Protein AF-A0A7R9Y4M5-F1 (afdb_monomer_lite)

Secondary structure (DSSP, 8-state):
-------EEEEEET-TT--HHHH----TTSPPBSEEEEEE-HHHHHHHHHHHHHHHHHTSS-PPPPPSSBS-EEEEE--TTSTTHHHHHHHTT--TTSEEEEE-SS-GGG--TTTTT-

Foldseek 3Di:
DDDPQQLEEEEEEQCALPPCQQPDAPDPVHHAAAEYEYEDAPVRVVVNVVVQCVVCVVVPVDDGRDGRRHPYYHYQHDDLQDPCSVVSCVVSPDDPVTHYHYDQPPNPVPDDPSSVVD

pLDDT: mean 86.75, std 14.67, range [37.59, 98.56]

InterPro domains:
  IPR007213 Methyltransferase Ppm1/Ppm2/Tcmp [PF04072] (4-115)
  IPR029063 S-adenosyl-L-methionine-dependent methyltransferase superfamily [G3DSA:3.40.50.150] (2-118)
  IPR029063 S-adenosyl-L-methionine-dependent methyltransferase superfamily [SSF53335] (5-115)

Sequence (118 aa):
DGTSTGAWQVVLLGAGLDARAWRLSPGKRVARARALFEVDVPEVLERKQSVIASVSAGAGAGPPPPLTLTRAYHAVCANLARRDWTTRLRDAGHDPSTRTVWVLEGLLYYLSQKDSGA

Structure (mmCIF, N/CA/C/O backbone):
data_AF-A0A7R9Y4M5-F1
#
_entry.id   AF-A0A7R9Y4M5-F1
#
loop_
_atom_site.group_PDB
_atom_site.id
_atom_site.type_symbol
_atom_site.label_atom_id
_atom_site.label_alt_id
_atom_site.label_comp_id
_atom_site.label_asym_id
_atom_site.label_entity_id
_atom_site.label_seq_id
_atom_site.pdbx_PDB_ins_code
_atom_site.Cartn_x
_atom_site.Cartn_y
_atom_site.Cartn_z
_atom_site.occupancy
_atom_site.B_iso_or_equiv
_atom_site.auth_seq_id
_atom_site.auth_comp_id
_atom_site.auth_asym_id
_atom_site.auth_atom_id
_atom_site.pdbx_PDB_model_num
ATOM 1 N N . ASP A 1 1 ? -17.895 -12.121 22.421 1.00 37.59 1 ASP A N 1
ATOM 2 C CA . ASP A 1 1 ? -16.452 -12.211 22.757 1.00 37.59 1 ASP A CA 1
ATOM 3 C C . ASP A 1 1 ? -15.587 -12.530 21.523 1.00 37.59 1 ASP A C 1
ATOM 5 O O . ASP A 1 1 ? -14.588 -13.235 21.596 1.00 37.59 1 ASP A O 1
ATOM 9 N N . GLY A 1 2 ? -15.924 -11.921 20.375 1.00 40.06 2 GLY A N 1
ATOM 10 C CA . GLY A 1 2 ? -15.237 -12.120 19.098 1.00 40.06 2 GLY A CA 1
ATOM 11 C C . GLY A 1 2 ? -14.077 -11.146 18.914 1.00 40.06 2 GLY A C 1
ATOM 12 O O . GLY A 1 2 ? -14.252 -9.929 18.954 1.00 40.06 2 GLY A O 1
ATOM 13 N N . THR A 1 3 ? -12.890 -11.695 18.703 1.00 40.97 3 THR A N 1
ATOM 14 C CA . THR A 1 3 ? -11.681 -10.988 18.288 1.00 40.97 3 THR A CA 1
ATOM 15 C C . THR A 1 3 ? -11.965 -10.134 17.052 1.00 40.97 3 THR A C 1
ATOM 17 O O . THR A 1 3 ? -12.253 -10.650 15.974 1.00 40.97 3 THR A O 1
ATOM 20 N N . SER A 1 4 ? -11.884 -8.809 17.193 1.00 46.94 4 SER A N 1
ATOM 21 C CA . SER A 1 4 ? -11.974 -7.883 16.066 1.00 46.94 4 SER A CA 1
ATOM 22 C C . SER A 1 4 ? -10.856 -8.208 15.072 1.00 46.94 4 SER A C 1
ATOM 24 O O . SER A 1 4 ? -9.691 -7.848 15.277 1.00 46.94 4 SER A O 1
ATOM 26 N N . THR A 1 5 ? -11.197 -8.910 13.995 1.00 55.03 5 THR A N 1
ATOM 27 C CA . THR A 1 5 ? -10.418 -8.922 12.757 1.00 55.03 5 THR A CA 1
ATOM 28 C C . THR A 1 5 ? -10.063 -7.469 12.440 1.00 55.03 5 THR A C 1
ATOM 30 O O . THR A 1 5 ? -10.912 -6.598 12.594 1.00 55.03 5 THR A O 1
ATOM 33 N N . GLY A 1 6 ? -8.789 -7.176 12.144 1.00 60.09 6 GLY A N 1
ATOM 34 C CA . GLY A 1 6 ? -8.264 -5.805 12.117 1.00 60.09 6 GLY A CA 1
ATOM 35 C C . GLY A 1 6 ? -9.158 -4.857 11.320 1.00 60.09 6 GLY A C 1
ATOM 36 O O . GLY A 1 6 ? -9.089 -4.829 10.098 1.00 60.09 6 GLY A O 1
ATOM 37 N N . ALA A 1 7 ? -9.997 -4.091 12.024 1.00 82.94 7 ALA A N 1
ATOM 38 C CA . ALA A 1 7 ? -11.071 -3.271 11.462 1.00 82.94 7 ALA A CA 1
ATOM 39 C C . ALA A 1 7 ? -10.538 -1.944 10.901 1.00 82.94 7 ALA A C 1
ATOM 41 O O . ALA A 1 7 ? -11.141 -0.885 11.069 1.00 82.94 7 ALA A O 1
ATOM 42 N N . TRP A 1 8 ? -9.344 -1.995 10.315 1.00 93.44 8 TRP A N 1
ATOM 43 C CA . TRP A 1 8 ? -8.639 -0.842 9.797 1.00 93.44 8 TRP A CA 1
ATOM 44 C C . TRP A 1 8 ? -7.960 -1.159 8.469 1.00 93.44 8 TRP A C 1
ATOM 46 O O . TRP A 1 8 ? -7.674 -2.317 8.143 1.00 93.44 8 TRP A O 1
ATOM 56 N N . GLN A 1 9 ? -7.744 -0.104 7.698 1.00 96.88 9 GLN A N 1
ATOM 57 C CA . GLN A 1 9 ? -7.191 -0.124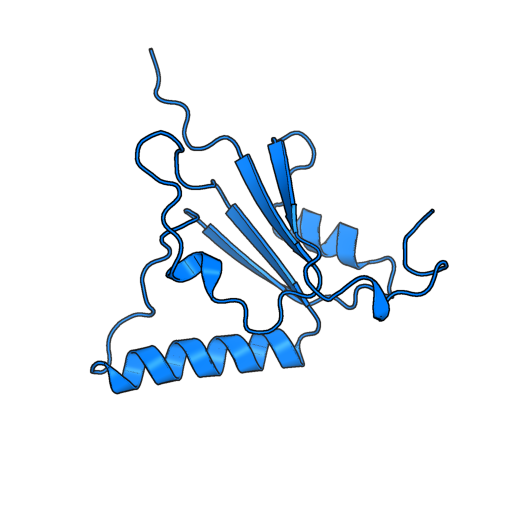 6.351 1.00 96.88 9 GLN A CA 1
ATOM 58 C C . GLN A 1 9 ? -5.994 0.823 6.276 1.00 96.88 9 GLN A C 1
ATOM 60 O O . GLN A 1 9 ? -5.849 1.722 7.108 1.00 96.88 9 GLN A O 1
ATOM 65 N N . VAL A 1 10 ? -5.159 0.645 5.259 1.00 97.75 10 VAL A N 1
ATOM 66 C CA . VAL A 1 10 ? -4.060 1.562 4.945 1.00 97.75 10 VAL A CA 1
ATOM 67 C C . VAL A 1 10 ? -4.185 2.005 3.498 1.00 97.75 10 VAL A C 1
ATOM 69 O O . VAL A 1 10 ? -4.390 1.165 2.628 1.00 97.75 10 VAL A O 1
ATOM 72 N N . VAL A 1 11 ? -4.026 3.298 3.236 1.00 98.44 11 VAL A N 1
ATOM 73 C CA . VAL A 1 11 ? -3.897 3.838 1.880 1.00 98.44 11 VAL A CA 1
ATOM 74 C C . VAL A 1 11 ? -2.568 4.576 1.780 1.00 98.44 11 VAL A C 1
ATOM 76 O O . VAL A 1 11 ? -2.332 5.534 2.516 1.00 98.44 11 VAL A O 1
ATOM 79 N N . LEU A 1 12 ? -1.702 4.114 0.880 1.00 97.94 12 LEU A N 1
ATOM 80 C CA . LEU A 1 12 ? -0.461 4.787 0.504 1.00 97.94 12 LEU A CA 1
ATOM 81 C C . LEU A 1 12 ? -0.716 5.530 -0.809 1.00 97.94 12 LEU A C 1
ATOM 83 O O . LEU A 1 12 ? -0.927 4.892 -1.841 1.00 97.94 12 LEU A O 1
ATOM 87 N N . LEU A 1 13 ? -0.734 6.862 -0.769 1.00 96.88 13 LEU A N 1
ATOM 88 C CA . LEU A 1 13 ? -0.837 7.689 -1.972 1.00 96.88 13 LEU A CA 1
ATOM 89 C C . LEU A 1 13 ? 0.575 8.020 -2.459 1.00 96.88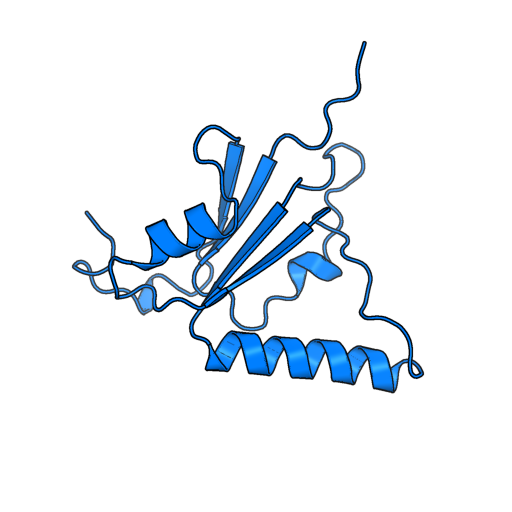 13 LEU A C 1
ATOM 91 O O . LEU A 1 13 ? 1.388 8.502 -1.672 1.00 96.88 13 LEU A O 1
ATOM 95 N N . GLY A 1 14 ? 0.858 7.771 -3.739 1.00 95.94 14 GLY A N 1
ATOM 96 C CA . GLY A 1 14 ? 2.210 7.895 -4.284 1.00 95.94 14 GLY A CA 1
ATOM 97 C C . GLY A 1 14 ? 3.119 6.840 -3.667 1.00 95.94 14 GLY A C 1
ATOM 98 O O . GLY A 1 14 ? 4.154 7.159 -3.087 1.00 95.94 14 GLY A O 1
ATOM 99 N N . ALA A 1 15 ? 2.662 5.585 -3.689 1.00 96.81 15 ALA A N 1
ATOM 100 C CA . ALA A 1 15 ? 3.270 4.496 -2.937 1.00 96.81 15 ALA A CA 1
ATOM 101 C C . ALA A 1 15 ? 4.724 4.193 -3.338 1.00 96.81 15 ALA A C 1
ATOM 103 O O . ALA A 1 15 ? 5.461 3.605 -2.542 1.00 96.81 15 ALA A O 1
ATOM 104 N N . GLY A 1 16 ? 5.149 4.536 -4.558 1.00 96.06 16 GLY A N 1
ATOM 105 C CA . GLY A 1 16 ? 6.508 4.290 -5.024 1.00 96.06 16 GLY A CA 1
ATOM 106 C C . GLY A 1 16 ? 6.937 2.833 -4.817 1.00 96.06 16 GLY A C 1
ATOM 107 O O . GLY A 1 16 ? 6.165 1.887 -4.985 1.00 96.06 16 GLY A O 1
ATOM 108 N N . LEU A 1 17 ? 8.179 2.639 -4.364 1.00 95.69 17 LEU A N 1
ATOM 109 C CA . LEU A 1 17 ? 8.726 1.321 -4.013 1.00 95.69 17 LEU A CA 1
ATOM 110 C C . LEU A 1 17 ? 8.583 0.971 -2.522 1.00 95.69 17 LEU A C 1
ATOM 112 O O . LEU A 1 17 ? 9.336 0.149 -2.003 1.00 95.69 17 LEU A O 1
ATOM 116 N N . ASP A 1 18 ? 7.628 1.576 -1.814 1.00 96.31 18 ASP A N 1
ATOM 117 C CA . ASP A 1 18 ? 7.436 1.352 -0.382 1.00 96.31 18 ASP A CA 1
ATOM 118 C C . ASP A 1 18 ? 7.162 -0.124 -0.036 1.00 96.31 18 ASP A C 1
ATOM 120 O O . ASP A 1 18 ? 6.133 -0.690 -0.389 1.00 96.31 18 ASP A O 1
ATOM 124 N N . ALA A 1 19 ? 8.068 -0.770 0.696 1.00 94.50 19 ALA A N 1
ATOM 125 C CA . ALA A 1 19 ? 7.953 -2.190 1.021 1.00 94.50 19 ALA A CA 1
ATOM 126 C C . ALA A 1 19 ? 7.233 -2.484 2.358 1.00 94.50 19 ALA A C 1
ATOM 128 O O . ALA A 1 19 ? 7.330 -3.602 2.881 1.00 94.50 19 ALA A O 1
ATOM 129 N N . ARG A 1 20 ? 6.534 -1.515 2.970 1.00 95.56 20 ARG A N 1
ATOM 130 C CA . ARG A 1 20 ? 5.984 -1.680 4.329 1.00 95.56 20 ARG A CA 1
ATOM 131 C C . ARG A 1 20 ? 4.942 -2.784 4.453 1.00 95.56 20 ARG A C 1
ATOM 133 O O . ARG A 1 20 ? 4.867 -3.402 5.512 1.00 95.56 20 ARG A O 1
ATOM 140 N N . ALA A 1 21 ? 4.199 -3.081 3.386 1.00 95.56 21 ALA A N 1
ATOM 141 C CA . ALA A 1 21 ? 3.230 -4.176 3.373 1.00 95.56 21 ALA A CA 1
ATOM 142 C C . ALA A 1 21 ? 3.879 -5.543 3.684 1.00 95.56 21 ALA A C 1
ATOM 144 O O . ALA A 1 21 ? 3.262 -6.387 4.341 1.00 95.56 21 ALA A O 1
ATOM 145 N N . TRP A 1 22 ? 5.138 -5.722 3.270 1.00 93.25 22 TRP A N 1
ATOM 146 C CA . TRP A 1 22 ? 5.924 -6.948 3.436 1.00 93.25 22 TRP A CA 1
ATOM 147 C C . TRP A 1 22 ? 6.866 -6.907 4.642 1.00 93.25 22 TRP A C 1
ATOM 149 O O . 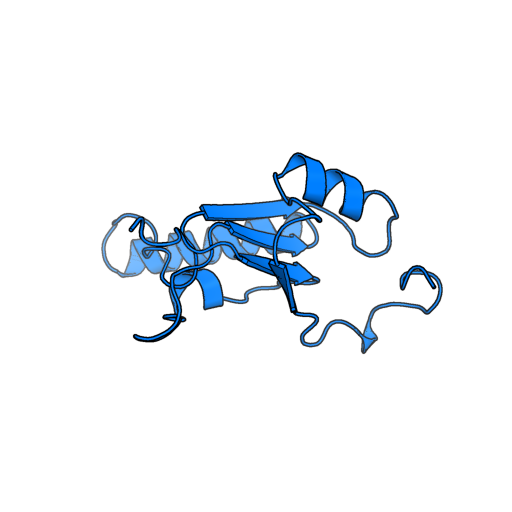TRP A 1 22 ? 7.110 -7.947 5.251 1.00 93.25 22 TRP A O 1
ATOM 159 N N . ARG A 1 23 ? 7.379 -5.731 5.035 1.00 90.56 23 ARG A N 1
ATOM 160 C CA . ARG A 1 23 ? 8.406 -5.623 6.092 1.00 90.56 23 ARG A CA 1
ATOM 161 C C . ARG A 1 23 ? 7.875 -5.236 7.475 1.00 90.56 23 ARG A C 1
ATOM 163 O O . ARG A 1 23 ? 8.476 -5.627 8.474 1.00 90.56 23 ARG A O 1
ATOM 170 N N . LEU A 1 24 ? 6.809 -4.434 7.564 1.00 92.56 24 LEU A N 1
ATOM 171 C CA . LEU A 1 24 ? 6.349 -3.911 8.853 1.00 92.56 24 LEU A CA 1
ATOM 172 C C . LEU A 1 24 ? 5.365 -4.860 9.531 1.00 92.56 24 LEU A C 1
ATOM 174 O O . LEU A 1 24 ? 4.282 -5.133 9.028 1.00 92.56 24 LEU A O 1
ATOM 178 N N . SER A 1 25 ? 5.705 -5.284 10.744 1.00 88.62 25 SER A N 1
ATOM 179 C CA . SER A 1 25 ? 4.754 -5.947 11.633 1.00 88.62 25 SER A CA 1
ATOM 180 C C . SER A 1 25 ? 4.034 -4.901 12.496 1.00 88.62 25 SER A C 1
ATOM 182 O O . SER A 1 25 ? 4.708 -4.061 13.091 1.00 88.62 25 SER A O 1
ATOM 184 N N . PRO A 1 26 ? 2.696 -4.958 12.644 1.00 82.44 26 PRO A N 1
ATOM 185 C CA . PRO A 1 26 ? 1.917 -3.971 13.408 1.00 82.44 26 PRO A CA 1
ATOM 186 C C . PRO A 1 26 ? 2.190 -4.008 14.931 1.00 82.44 26 PRO A C 1
ATOM 188 O O . PRO A 1 26 ? 1.720 -3.156 15.679 1.00 82.44 26 PRO A O 1
ATOM 191 N N . GLY A 1 27 ? 2.996 -4.963 15.407 1.00 84.00 27 GLY A N 1
ATOM 192 C CA . GLY A 1 27 ? 3.324 -5.148 16.820 1.00 84.00 27 GLY A CA 1
ATOM 193 C C . GLY A 1 27 ? 2.260 -5.950 17.576 1.00 84.00 27 GLY A C 1
ATOM 194 O O . GLY A 1 27 ? 1.164 -6.194 17.085 1.00 84.00 27 GLY A O 1
ATOM 195 N N . LYS A 1 28 ? 2.573 -6.385 18.804 1.00 82.31 28 LYS A N 1
ATOM 196 C CA . LYS A 1 28 ? 1.726 -7.331 19.568 1.00 82.31 28 LYS A CA 1
ATOM 197 C C . LYS A 1 28 ? 0.342 -6.785 19.950 1.00 82.31 28 LYS A C 1
ATOM 199 O O . LYS A 1 28 ? -0.550 -7.565 20.256 1.00 82.31 28 LYS A O 1
ATOM 204 N N . ARG A 1 29 ? 0.180 -5.458 19.981 1.00 83.50 29 ARG A N 1
ATOM 205 C CA . ARG A 1 29 ? -1.045 -4.772 20.431 1.00 83.50 29 ARG A CA 1
ATOM 206 C C . ARG A 1 29 ? -1.954 -4.314 19.291 1.00 83.50 29 ARG A C 1
ATOM 208 O O . ARG A 1 29 ? -3.066 -3.876 19.560 1.00 83.50 29 ARG A O 1
ATOM 215 N N . VAL A 1 30 ? -1.502 -4.405 18.041 1.00 84.69 30 VAL A N 1
ATOM 216 C CA . VAL A 1 30 ? -2.263 -3.954 16.872 1.00 84.69 30 VAL A CA 1
ATOM 217 C C . VAL A 1 30 ? -2.425 -5.133 15.921 1.00 84.69 30 VAL A C 1
ATOM 219 O O . VAL A 1 30 ? -1.453 -5.758 15.504 1.00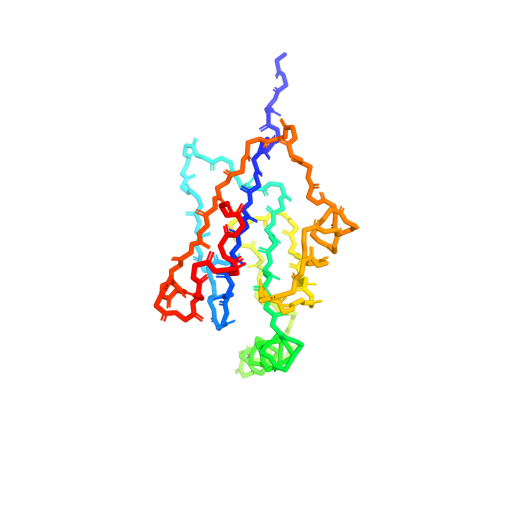 84.69 30 VAL A O 1
ATOM 222 N N . ALA A 1 31 ? -3.669 -5.464 15.578 1.00 89.25 31 ALA A N 1
ATOM 223 C CA . ALA A 1 31 ? -3.946 -6.493 14.581 1.00 89.25 31 ALA A CA 1
ATOM 224 C C . ALA A 1 31 ? -3.486 -6.030 13.190 1.00 89.25 31 ALA A C 1
ATOM 226 O O . ALA A 1 31 ? -3.566 -4.844 12.885 1.00 89.25 31 ALA A O 1
ATOM 227 N N . ARG A 1 32 ? -3.084 -6.962 12.315 1.00 93.38 32 ARG A N 1
ATOM 228 C CA . ARG A 1 32 ? -2.847 -6.671 10.886 1.00 93.38 32 ARG A CA 1
ATOM 229 C C . ARG A 1 32 ? -4.050 -5.967 10.266 1.00 93.38 32 ARG A C 1
ATOM 231 O O . ARG A 1 32 ? -5.182 -6.385 10.528 1.00 93.38 32 ARG A O 1
ATOM 238 N N . ALA A 1 33 ? -3.789 -4.961 9.434 1.00 94.81 33 ALA A N 1
ATOM 239 C CA . ALA A 1 33 ? -4.822 -4.274 8.663 1.00 94.81 33 ALA A CA 1
ATOM 240 C C . ALA A 1 33 ? -5.610 -5.289 7.826 1.00 94.81 33 ALA A C 1
ATOM 242 O O . ALA A 1 33 ? -5.049 -6.302 7.386 1.00 94.81 33 ALA A O 1
ATOM 243 N N . ARG A 1 34 ? -6.903 -5.042 7.584 1.00 95.06 34 ARG A N 1
ATOM 244 C CA . ARG A 1 34 ? -7.671 -5.918 6.685 1.00 95.06 34 ARG A CA 1
ATOM 245 C C . ARG A 1 34 ? -7.155 -5.819 5.254 1.00 95.06 34 ARG A C 1
ATOM 247 O O . ARG A 1 34 ? -7.092 -6.830 4.568 1.00 95.06 34 ARG A O 1
ATOM 254 N N . ALA A 1 35 ? -6.787 -4.612 4.835 1.00 96.69 35 ALA A N 1
ATOM 255 C CA . ALA A 1 35 ? -6.354 -4.304 3.484 1.00 96.69 35 ALA A CA 1
ATOM 256 C C . ALA A 1 35 ? -5.376 -3.125 3.491 1.00 96.69 35 ALA A C 1
ATOM 258 O O . ALA A 1 35 ? -5.478 -2.219 4.325 1.00 96.69 35 ALA A O 1
ATOM 259 N N . LEU A 1 36 ? -4.452 -3.148 2.536 1.00 97.75 36 LEU A N 1
ATOM 260 C CA . LEU A 1 36 ? -3.581 -2.037 2.190 1.00 97.75 36 LEU A CA 1
ATOM 261 C C . LEU A 1 36 ? -3.751 -1.754 0.701 1.00 97.75 36 LEU A C 1
ATOM 263 O O . LEU A 1 36 ? -3.676 -2.675 -0.113 1.00 97.75 36 LEU A O 1
ATOM 267 N N . PHE A 1 37 ? -3.966 -0.486 0.379 1.00 98.56 37 PHE A N 1
ATOM 268 C CA . PHE A 1 37 ? -4.115 0.022 -0.974 1.00 98.56 37 PHE A CA 1
ATOM 269 C C . PHE A 1 37 ? -2.909 0.892 -1.309 1.00 98.56 37 PHE A C 1
ATOM 271 O O . PHE A 1 37 ? -2.601 1.834 -0.580 1.00 98.56 37 PHE A O 1
ATOM 278 N N . GLU A 1 38 ? -2.235 0.581 -2.404 1.00 98.31 38 GLU A N 1
ATOM 279 C CA . GLU A 1 38 ? -1.167 1.405 -2.958 1.00 98.31 38 GLU A CA 1
ATOM 280 C C . GLU A 1 38 ? -1.685 2.094 -4.204 1.00 98.31 38 GLU A C 1
ATOM 282 O O . GLU A 1 38 ? -2.035 1.427 -5.174 1.00 98.31 38 GLU A O 1
ATOM 287 N N . VAL A 1 39 ? -1.761 3.419 -4.162 1.00 98.06 39 VAL A N 1
ATOM 288 C CA . VAL A 1 39 ? -2.229 4.232 -5.280 1.00 98.06 39 VAL A CA 1
ATOM 289 C C . VAL A 1 39 ? -1.020 4.884 -5.928 1.00 98.06 39 VAL A C 1
ATOM 291 O O . VAL A 1 39 ? -0.349 5.707 -5.303 1.00 98.06 39 VAL A O 1
ATOM 294 N N . ASP A 1 40 ? -0.739 4.505 -7.167 1.00 97.50 40 ASP A N 1
ATOM 295 C CA . ASP A 1 40 ? 0.329 5.093 -7.973 1.00 97.50 40 ASP A CA 1
ATOM 296 C C . ASP A 1 40 ? 0.054 4.874 -9.468 1.00 97.50 40 ASP A C 1
ATOM 298 O O . ASP A 1 40 ? -0.877 4.152 -9.852 1.00 97.50 40 ASP A O 1
ATOM 302 N N . VAL A 1 41 ? 0.860 5.500 -10.322 1.00 96.38 41 VAL A N 1
ATOM 303 C CA . VAL A 1 41 ? 0.781 5.307 -11.772 1.00 96.38 41 VAL A CA 1
ATOM 304 C C . VAL A 1 41 ? 1.183 3.869 -12.154 1.00 96.38 41 VAL A C 1
ATOM 306 O O . VAL A 1 41 ? 2.004 3.258 -11.456 1.00 96.38 41 VAL A O 1
ATOM 309 N N . PRO A 1 42 ? 0.610 3.297 -13.234 1.00 96.62 42 PRO A N 1
ATOM 310 C CA . PRO A 1 42 ? 0.833 1.899 -13.614 1.00 96.62 42 PRO A CA 1
ATOM 311 C C . PRO A 1 42 ? 2.313 1.508 -13.687 1.00 96.62 42 PRO A C 1
ATOM 313 O O . PRO A 1 42 ? 2.707 0.477 -13.148 1.00 96.62 42 PRO A O 1
ATOM 316 N N . GLU A 1 43 ? 3.147 2.375 -14.262 1.00 97.44 43 GLU A N 1
ATOM 317 C CA . GLU A 1 43 ? 4.568 2.119 -14.503 1.00 97.44 43 GLU A CA 1
ATOM 318 C C . GLU A 1 43 ? 5.346 1.911 -13.192 1.00 97.44 43 GLU A C 1
ATOM 320 O O . GLU A 1 43 ? 6.278 1.105 -13.119 1.00 97.44 43 GLU A O 1
ATOM 325 N N . VAL A 1 44 ? 4.953 2.616 -12.125 1.00 97.12 44 VAL A N 1
ATOM 326 C CA . VAL A 1 44 ? 5.564 2.486 -10.796 1.00 97.12 44 VAL A CA 1
ATOM 327 C C . VAL A 1 44 ? 5.145 1.173 -10.137 1.00 97.12 44 VAL A C 1
ATOM 329 O O . VAL A 1 44 ? 5.992 0.462 -9.587 1.00 97.12 44 VAL A O 1
ATOM 332 N N . LEU A 1 45 ? 3.859 0.822 -10.217 1.00 97.06 45 LEU A N 1
ATOM 333 C CA . LEU A 1 45 ? 3.322 -0.399 -9.612 1.00 97.06 45 LEU A CA 1
ATOM 334 C C . LEU A 1 45 ? 3.854 -1.660 -10.308 1.00 97.06 45 LEU A C 1
ATOM 336 O O . LEU A 1 45 ? 4.248 -2.611 -9.630 1.00 97.06 45 LEU A O 1
ATOM 340 N N . GLU A 1 46 ? 3.948 -1.654 -11.637 1.00 95.94 46 GLU A N 1
ATOM 341 C CA . GLU A 1 46 ? 4.549 -2.737 -12.425 1.00 95.94 46 GLU A CA 1
ATOM 342 C C . GLU A 1 46 ? 6.028 -2.927 -12.075 1.00 95.94 46 GLU A C 1
ATOM 344 O O . GLU A 1 46 ? 6.474 -4.041 -11.774 1.00 95.94 46 GLU A O 1
ATOM 349 N N . ARG A 1 47 ? 6.792 -1.825 -12.013 1.00 96.56 47 ARG A N 1
ATOM 350 C CA . ARG A 1 47 ? 8.193 -1.860 -11.578 1.00 96.56 47 ARG A CA 1
ATOM 351 C C . ARG A 1 47 ? 8.325 -2.452 -10.178 1.00 96.56 47 ARG A C 1
ATOM 353 O O . ARG A 1 47 ? 9.204 -3.281 -9.942 1.00 96.56 47 ARG A O 1
ATOM 360 N N . LYS A 1 48 ? 7.468 -2.047 -9.242 1.00 95.44 48 LYS A N 1
ATOM 361 C CA . LYS A 1 48 ? 7.483 -2.561 -7.871 1.00 95.44 48 LYS A CA 1
ATOM 362 C C . LYS A 1 48 ? 7.223 -4.063 -7.821 1.00 95.44 48 LYS A C 1
ATOM 364 O O . LYS A 1 48 ? 7.963 -4.782 -7.152 1.00 95.44 48 LYS A O 1
ATOM 369 N N . GLN A 1 49 ? 6.217 -4.542 -8.550 1.00 92.12 49 GLN A N 1
ATOM 370 C CA . GLN A 1 49 ? 5.913 -5.970 -8.642 1.00 92.12 49 GLN A CA 1
ATOM 371 C C . GLN A 1 49 ? 7.099 -6.755 -9.211 1.00 92.12 49 GLN A C 1
ATOM 373 O O . GLN A 1 49 ? 7.463 -7.788 -8.650 1.00 92.12 49 GLN A O 1
ATOM 378 N N . SER A 1 50 ? 7.766 -6.230 -10.244 1.00 92.06 50 SER A N 1
ATOM 379 C CA . SER A 1 50 ? 8.985 -6.838 -10.788 1.00 92.06 50 SER A CA 1
ATOM 380 C C . SER A 1 50 ? 10.111 -6.930 -9.753 1.00 92.06 50 SER A C 1
ATOM 382 O O . SER A 1 50 ? 10.796 -7.950 -9.701 1.00 92.06 50 SER A O 1
ATOM 384 N N . VAL A 1 51 ? 10.306 -5.900 -8.923 1.00 92.12 51 VAL A N 1
ATOM 385 C CA . VAL A 1 51 ? 11.326 -5.904 -7.860 1.00 92.12 51 VAL A CA 1
ATOM 386 C C . VAL A 1 51 ? 10.979 -6.910 -6.761 1.00 92.12 51 VAL A C 1
ATOM 388 O O . VAL A 1 51 ? 11.845 -7.648 -6.302 1.00 92.12 51 VAL A O 1
ATOM 391 N N . ILE A 1 52 ? 9.714 -6.990 -6.346 1.00 90.06 52 ILE A N 1
ATOM 392 C CA . ILE A 1 52 ? 9.278 -7.973 -5.343 1.00 90.06 52 ILE A CA 1
ATOM 393 C C . ILE A 1 52 ? 9.483 -9.397 -5.872 1.00 90.06 52 ILE A C 1
ATOM 395 O O . ILE A 1 52 ? 10.001 -10.256 -5.155 1.00 90.06 52 ILE A O 1
ATOM 399 N N . ALA A 1 53 ? 9.133 -9.643 -7.136 1.00 87.44 53 ALA A N 1
ATOM 400 C CA . ALA A 1 53 ? 9.339 -10.932 -7.783 1.00 87.44 53 ALA A CA 1
ATOM 401 C C . ALA A 1 53 ? 10.830 -11.299 -7.877 1.00 87.44 53 ALA A C 1
ATOM 403 O O . ALA A 1 53 ? 11.199 -12.430 -7.563 1.00 87.44 53 ALA A O 1
ATOM 404 N N . SER A 1 54 ? 11.705 -10.352 -8.237 1.00 86.94 54 SER A N 1
ATOM 405 C CA . SER A 1 54 ? 13.145 -10.619 -8.356 1.00 86.94 54 SER A CA 1
ATOM 406 C C . SER A 1 54 ? 13.810 -10.911 -7.009 1.00 86.94 54 SER A C 1
ATOM 408 O O . SER A 1 54 ? 14.612 -11.840 -6.916 1.00 86.94 54 SER A O 1
ATOM 410 N N . VAL A 1 55 ? 13.433 -10.192 -5.946 1.00 84.12 55 VAL A N 1
ATOM 411 C CA . VAL A 1 55 ? 13.892 -10.478 -4.574 1.00 84.12 55 VAL A CA 1
ATOM 412 C C . VAL A 1 55 ? 13.469 -11.883 -4.141 1.00 84.12 55 VAL A C 1
ATOM 414 O O . VAL A 1 55 ? 14.247 -12.596 -3.510 1.00 84.12 55 VAL A O 1
ATOM 417 N N . SER A 1 56 ? 12.267 -12.304 -4.534 1.00 77.06 56 SER A N 1
ATOM 418 C CA . SER A 1 56 ? 11.754 -13.648 -4.243 1.00 77.06 56 SER A CA 1
ATOM 419 C C . SER A 1 56 ? 12.528 -14.726 -5.002 1.00 77.06 56 SER A C 1
ATOM 421 O O . SER A 1 56 ? 12.837 -15.764 -4.436 1.00 77.06 56 SER A O 1
ATOM 423 N N . ALA A 1 57 ? 12.914 -14.466 -6.255 1.00 76.00 57 ALA A N 1
ATOM 424 C CA . ALA A 1 57 ? 13.720 -15.390 -7.051 1.00 76.00 57 ALA A CA 1
ATOM 425 C C . ALA A 1 57 ? 15.166 -15.528 -6.533 1.00 76.00 57 ALA A C 1
ATOM 427 O O . ALA A 1 57 ? 15.710 -16.632 -6.510 1.00 76.00 57 ALA A O 1
ATOM 428 N N . GLY A 1 58 ? 15.784 -14.425 -6.091 1.00 71.25 58 GLY A N 1
ATOM 429 C CA . GLY A 1 58 ? 17.141 -14.417 -5.530 1.00 71.25 58 GLY A CA 1
ATOM 430 C C . GLY A 1 58 ? 17.261 -15.137 -4.181 1.00 71.25 58 GLY A C 1
ATOM 431 O O . GLY A 1 58 ? 18.332 -15.637 -3.848 1.00 71.25 58 GLY A O 1
ATOM 432 N N . ALA A 1 59 ? 16.160 -15.254 -3.433 1.00 63.03 59 ALA A N 1
ATOM 433 C CA . ALA A 1 59 ? 16.076 -16.025 -2.190 1.00 63.03 59 ALA A CA 1
ATOM 434 C C . ALA A 1 59 ? 15.871 -17.544 -2.415 1.00 63.03 59 ALA A C 1
ATOM 436 O O . ALA A 1 59 ? 15.560 -18.272 -1.471 1.00 63.03 59 ALA A O 1
ATOM 437 N N . GLY A 1 60 ? 16.056 -18.021 -3.654 1.00 60.72 60 GLY A N 1
ATOM 438 C CA . GLY A 1 60 ? 15.566 -19.313 -4.138 1.00 60.72 60 GLY A CA 1
ATOM 439 C C . GLY A 1 60 ? 14.121 -19.152 -4.599 1.00 60.72 60 GLY A C 1
ATOM 440 O O . GLY A 1 60 ? 13.353 -18.526 -3.887 1.00 60.72 60 GLY A O 1
ATOM 441 N N . ALA A 1 61 ? 13.768 -19.667 -5.785 1.00 59.50 61 ALA A N 1
ATOM 442 C CA . ALA A 1 61 ? 12.490 -19.468 -6.488 1.00 59.50 61 ALA A CA 1
ATOM 443 C C . ALA A 1 61 ? 11.235 -19.835 -5.661 1.00 59.50 61 ALA A C 1
ATOM 445 O O . ALA A 1 61 ? 10.575 -20.846 -5.896 1.00 59.50 61 ALA A O 1
ATOM 446 N N . GLY A 1 62 ? 10.923 -19.009 -4.671 1.00 64.75 62 GLY A N 1
ATOM 447 C CA . GLY A 1 62 ? 9.846 -19.168 -3.717 1.00 64.75 62 GLY A CA 1
ATOM 448 C C . GLY A 1 62 ? 8.739 -18.146 -3.953 1.00 64.75 62 GLY A C 1
ATOM 449 O O . GLY A 1 62 ? 8.889 -17.220 -4.757 1.00 64.75 62 GLY A O 1
ATOM 450 N N . PRO A 1 63 ? 7.599 -18.310 -3.264 1.00 68.88 63 PRO A N 1
ATOM 451 C CA . PRO A 1 63 ? 6.511 -17.345 -3.327 1.00 68.88 63 PRO A CA 1
ATOM 452 C C . PRO A 1 63 ? 6.985 -15.952 -2.877 1.00 68.88 63 PRO A C 1
ATOM 454 O O . PRO A 1 63 ? 7.965 -15.848 -2.132 1.00 68.88 63 PRO A O 1
ATOM 457 N N . PRO A 1 64 ? 6.279 -14.877 -3.281 1.00 72.00 64 PRO A N 1
ATOM 458 C CA . PRO A 1 64 ? 6.571 -13.537 -2.794 1.00 72.00 64 PRO A CA 1
ATOM 459 C C . PRO A 1 64 ? 6.600 -13.492 -1.262 1.00 72.00 64 PRO A C 1
ATOM 461 O O . PRO A 1 64 ? 5.886 -14.274 -0.619 1.00 72.00 64 PRO A O 1
ATOM 464 N N . PRO A 1 65 ? 7.395 -12.583 -0.658 1.00 80.31 65 PRO A N 1
ATOM 465 C CA . PRO A 1 65 ? 7.455 -12.454 0.789 1.00 80.31 65 PRO A CA 1
ATOM 466 C C . PRO A 1 65 ? 6.037 -12.319 1.356 1.00 80.31 65 PRO A C 1
ATOM 468 O O . PRO A 1 65 ? 5.183 -11.666 0.744 1.00 80.31 65 PRO A O 1
ATOM 471 N N . PRO A 1 66 ? 5.746 -12.935 2.512 1.00 88.12 66 PRO A N 1
ATOM 472 C CA . PRO A 1 66 ? 4.422 -12.832 3.090 1.00 88.12 66 PRO A CA 1
ATOM 473 C C . PRO A 1 66 ? 4.126 -11.369 3.418 1.00 88.12 66 PRO A C 1
ATOM 475 O O . PRO A 1 66 ? 4.983 -10.633 3.909 1.00 88.12 66 PRO A O 1
ATOM 478 N N . LEU A 1 67 ? 2.882 -10.947 3.200 1.00 93.38 67 LEU A N 1
ATOM 479 C CA . LEU A 1 67 ? 2.409 -9.688 3.765 1.00 93.38 67 LEU A CA 1
ATOM 480 C C . LEU A 1 67 ? 2.508 -9.798 5.292 1.00 93.38 67 LEU A C 1
ATOM 482 O O . LEU A 1 67 ? 2.071 -10.800 5.866 1.00 93.38 67 LEU A O 1
ATOM 486 N N . THR A 1 68 ? 3.069 -8.792 5.956 1.00 93.81 68 THR A N 1
ATOM 487 C CA . THR A 1 68 ? 3.240 -8.774 7.420 1.00 93.81 68 THR A CA 1
ATOM 488 C C . THR A 1 68 ? 2.398 -7.690 8.082 1.00 93.81 68 THR A C 1
ATOM 490 O O . THR A 1 68 ? 1.905 -7.905 9.190 1.00 93.81 68 THR A O 1
ATOM 493 N N . LEU A 1 69 ? 2.129 -6.586 7.377 1.00 94.81 69 LEU A N 1
ATOM 494 C CA . LEU A 1 69 ? 1.329 -5.469 7.892 1.00 94.81 69 LEU A CA 1
ATOM 495 C C . LEU A 1 69 ? -0.179 -5.673 7.712 1.00 94.81 69 LEU A C 1
ATOM 497 O O . LEU A 1 69 ? -0.983 -5.300 8.566 1.00 94.81 69 LEU A O 1
ATOM 501 N N . THR A 1 70 ? -0.565 -6.270 6.588 1.00 95.06 70 THR A N 1
ATOM 502 C CA . THR A 1 70 ? -1.949 -6.324 6.095 1.00 95.06 70 THR A CA 1
ATOM 503 C C . THR A 1 70 ? -2.331 -7.738 5.698 1.00 95.06 70 THR A C 1
ATOM 505 O O . THR A 1 70 ? -1.454 -8.528 5.372 1.00 95.06 70 THR A O 1
ATOM 508 N N . ARG A 1 71 ? -3.615 -8.086 5.718 1.00 94.25 71 ARG A N 1
ATOM 509 C CA . ARG A 1 71 ? -4.131 -9.381 5.243 1.00 94.25 71 ARG A CA 1
ATOM 510 C C . ARG A 1 71 ? -4.344 -9.415 3.730 1.00 94.25 71 ARG A C 1
ATOM 512 O O . ARG A 1 71 ? -4.188 -10.477 3.142 1.00 94.25 71 ARG A O 1
ATOM 519 N N . ALA A 1 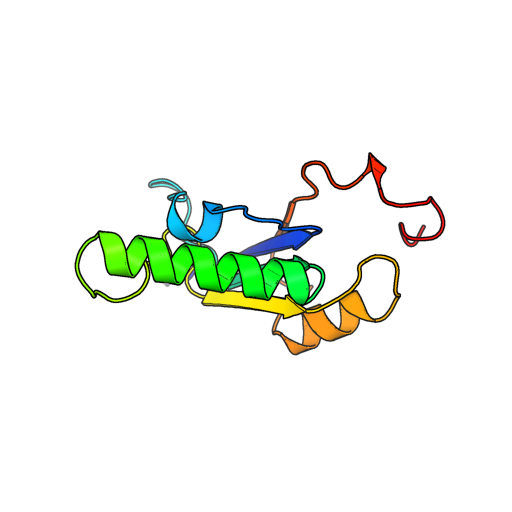72 ? -4.654 -8.272 3.128 1.00 95.12 72 ALA A N 1
ATOM 520 C CA . ALA A 1 72 ? -4.838 -8.114 1.690 1.00 95.12 72 ALA A CA 1
ATOM 521 C C . ALA A 1 72 ? -4.033 -6.919 1.165 1.00 95.12 72 ALA A C 1
ATOM 523 O O . ALA A 1 72 ? -3.833 -5.927 1.873 1.00 95.12 72 ALA A O 1
ATOM 524 N N . TYR A 1 73 ? -3.560 -7.033 -0.069 1.00 96.44 73 TYR A N 1
ATOM 525 C CA . TYR A 1 73 ? -2.774 -6.022 -0.765 1.00 96.44 73 TYR A CA 1
ATOM 526 C C . TYR A 1 73 ? -3.442 -5.710 -2.101 1.00 96.44 73 TYR A C 1
ATOM 528 O O . TYR A 1 73 ? -3.777 -6.632 -2.845 1.00 96.44 73 TYR A O 1
ATOM 536 N N . HIS A 1 74 ? -3.616 -4.426 -2.398 1.00 97.81 74 HIS A N 1
ATOM 537 C CA . HIS A 1 74 ? -4.263 -3.951 -3.612 1.00 97.81 74 HIS A CA 1
ATOM 538 C C . HIS A 1 74 ? -3.395 -2.878 -4.270 1.00 97.81 74 HIS A C 1
ATOM 540 O O . HIS A 1 74 ? -3.191 -1.805 -3.701 1.00 97.81 74 HIS A O 1
ATOM 546 N N . ALA A 1 75 ? -2.909 -3.162 -5.476 1.00 97.69 75 ALA A N 1
ATOM 547 C CA . ALA A 1 75 ? -2.287 -2.169 -6.343 1.00 97.69 75 ALA A CA 1
ATOM 548 C C . ALA A 1 75 ? -3.393 -1.438 -7.121 1.00 97.69 75 ALA A C 1
ATOM 550 O O . ALA A 1 75 ? -4.141 -2.057 -7.877 1.00 97.69 75 ALA A O 1
ATOM 551 N N . VAL A 1 76 ? -3.526 -0.132 -6.905 1.00 98.25 76 VAL A N 1
ATOM 552 C CA . VAL A 1 76 ? -4.565 0.719 -7.491 1.00 98.25 76 VAL A CA 1
ATOM 553 C C . VAL A 1 76 ? -3.915 1.637 -8.521 1.00 98.25 76 VAL A C 1
ATOM 555 O O . VAL A 1 76 ? -3.411 2.708 -8.190 1.00 98.25 76 VAL A O 1
ATOM 558 N N . CYS A 1 77 ? -3.941 1.210 -9.783 1.00 97.62 77 CYS A N 1
ATOM 559 C CA . CYS A 1 77 ? -3.375 1.964 -10.900 1.00 97.62 77 CYS A CA 1
ATOM 560 C C . CYS A 1 77 ? -4.173 3.251 -11.153 1.00 97.62 77 CYS A C 1
ATOM 562 O O . CYS A 1 77 ? -5.248 3.215 -11.770 1.00 97.62 77 CYS A O 1
ATOM 564 N N . ALA A 1 78 ? -3.656 4.385 -10.682 1.00 95.88 78 ALA A N 1
ATOM 565 C CA . ALA A 1 78 ? -4.287 5.689 -10.828 1.00 95.88 78 ALA A CA 1
ATOM 566 C C . ALA A 1 78 ? -3.270 6.837 -10.774 1.00 95.88 78 ALA A C 1
ATOM 568 O O . ALA A 1 78 ? -2.333 6.832 -9.983 1.00 95.88 78 ALA A O 1
ATOM 569 N N . ASN A 1 79 ? -3.511 7.877 -11.573 1.00 92.31 79 ASN A N 1
ATOM 570 C CA . ASN A 1 79 ? -2.786 9.140 -11.465 1.00 92.31 79 ASN A CA 1
ATOM 571 C C . ASN A 1 79 ? -3.504 10.058 -10.461 1.00 92.31 79 ASN A C 1
ATOM 573 O O . ASN A 1 79 ? -4.663 10.414 -10.677 1.00 92.31 79 ASN A O 1
ATOM 577 N N . LEU A 1 80 ? -2.810 10.459 -9.392 1.00 91.12 80 LEU A N 1
ATOM 578 C CA . LEU A 1 80 ? -3.363 11.294 -8.317 1.00 91.12 80 LEU A CA 1
ATOM 579 C C . LEU A 1 80 ? -3.751 12.711 -8.759 1.00 91.12 80 LEU A C 1
ATOM 581 O O . LEU A 1 80 ? -4.624 13.308 -8.139 1.00 91.12 80 LEU A O 1
ATOM 585 N N . ALA A 1 81 ? -3.187 13.218 -9.860 1.00 86.69 81 ALA A N 1
ATOM 586 C CA . ALA A 1 81 ? -3.601 14.489 -10.461 1.00 86.69 81 ALA A CA 1
ATOM 587 C C . ALA A 1 81 ? -4.959 14.396 -11.192 1.00 86.69 81 ALA A C 1
ATOM 589 O O . ALA A 1 81 ? -5.498 15.397 -11.664 1.00 86.69 81 ALA A O 1
ATOM 590 N N . ARG A 1 82 ? -5.540 13.193 -11.328 1.00 87.44 82 ARG A N 1
ATOM 591 C CA . ARG A 1 82 ? -6.849 12.983 -11.964 1.00 87.44 82 ARG A CA 1
ATOM 592 C C . ARG A 1 82 ? -7.916 12.649 -10.936 1.00 87.44 82 ARG A C 1
ATOM 594 O O . ARG A 1 82 ? -7.695 11.878 -10.018 1.00 87.44 82 ARG A O 1
ATOM 601 N N . ARG A 1 83 ? -9.136 13.144 -11.134 1.00 83.69 83 ARG A N 1
ATOM 602 C CA . ARG A 1 83 ? -10.237 12.962 -10.168 1.00 83.69 83 ARG A CA 1
ATOM 603 C C . ARG A 1 83 ? -10.727 11.514 -10.016 1.00 83.69 83 ARG A C 1
ATOM 605 O O . ARG A 1 83 ? -11.400 11.209 -9.034 1.00 83.69 83 ARG A O 1
ATOM 612 N N . ASP A 1 84 ? -10.405 10.622 -10.954 1.00 91.69 84 ASP A N 1
ATOM 613 C CA . ASP A 1 84 ? -10.911 9.245 -10.967 1.00 91.69 84 ASP A CA 1
ATOM 614 C C . ASP A 1 84 ? -10.185 8.293 -10.001 1.00 91.69 84 ASP A C 1
ATOM 616 O O . ASP A 1 84 ? -10.684 7.192 -9.755 1.00 91.69 84 ASP A O 1
ATOM 620 N N . TRP A 1 85 ? -9.065 8.701 -9.387 1.00 94.19 85 TRP A N 1
ATOM 621 C CA . TRP A 1 85 ? -8.316 7.835 -8.462 1.00 94.19 85 TRP A CA 1
ATOM 622 C C . TRP A 1 85 ? -9.152 7.387 -7.253 1.00 94.19 85 TRP A C 1
ATOM 624 O O . TRP A 1 85 ? -9.044 6.243 -6.818 1.00 94.19 85 TRP A O 1
ATOM 634 N N . THR A 1 86 ? -10.036 8.250 -6.743 1.00 94.56 86 THR A N 1
ATOM 635 C CA . THR A 1 86 ? -10.909 7.926 -5.600 1.00 94.56 86 THR A CA 1
ATOM 636 C C . THR A 1 86 ? -11.953 6.867 -5.942 1.00 94.56 86 THR A C 1
ATOM 638 O O . THR A 1 86 ? -12.293 6.045 -5.093 1.00 94.56 86 THR A O 1
ATOM 641 N N . THR A 1 87 ? -12.439 6.857 -7.187 1.00 96.19 87 THR A N 1
ATOM 642 C CA . THR A 1 87 ? -13.380 5.839 -7.679 1.00 96.19 87 THR A CA 1
ATOM 643 C C . THR A 1 87 ? -12.660 4.506 -7.822 1.00 96.19 87 THR A C 1
ATOM 645 O O . THR A 1 87 ? -13.084 3.526 -7.223 1.00 96.19 87 THR A O 1
ATOM 648 N N . ARG A 1 88 ? -11.481 4.499 -8.458 1.00 97.38 88 ARG A N 1
ATOM 649 C CA . ARG A 1 88 ? -10.633 3.299 -8.577 1.00 97.38 88 ARG A CA 1
ATOM 650 C C . ARG A 1 88 ? -10.262 2.699 -7.220 1.00 97.38 88 ARG A C 1
ATOM 652 O O . ARG A 1 88 ? -10.243 1.483 -7.066 1.00 97.38 88 ARG A O 1
ATOM 659 N N . LEU A 1 89 ? -9.989 3.544 -6.225 1.00 98.00 89 LEU A N 1
ATOM 660 C CA . LEU A 1 89 ? -9.713 3.104 -4.858 1.00 98.00 89 LEU A CA 1
ATOM 661 C C . LEU A 1 89 ? -10.933 2.408 -4.226 1.00 98.00 89 LEU A C 1
ATOM 663 O O . LEU A 1 89 ? -10.779 1.365 -3.590 1.00 98.00 89 LEU A O 1
ATOM 667 N N . ARG A 1 90 ? -12.144 2.950 -4.417 1.00 97.38 90 ARG A N 1
ATOM 668 C CA . ARG A 1 90 ? -13.392 2.314 -3.956 1.00 97.38 90 ARG A CA 1
ATOM 669 C C . ARG A 1 90 ? -13.653 0.994 -4.677 1.00 97.38 90 ARG A C 1
ATOM 671 O O . ARG A 1 90 ? -13.950 0.009 -4.008 1.00 97.38 90 ARG A O 1
ATOM 678 N N . ASP A 1 91 ? -13.465 0.954 -5.993 1.00 98.00 91 ASP A N 1
ATOM 679 C CA . ASP A 1 91 ? -13.639 -0.255 -6.809 1.00 98.00 91 ASP A CA 1
ATOM 680 C C . ASP A 1 91 ? -12.663 -1.368 -6.395 1.00 98.00 91 ASP A C 1
ATOM 682 O O . ASP A 1 91 ? -13.012 -2.547 -6.407 1.00 98.00 91 ASP A O 1
ATOM 686 N N . ALA A 1 92 ? -11.458 -1.002 -5.943 1.00 97.75 92 ALA A N 1
ATOM 687 C CA . ALA A 1 92 ? -10.484 -1.935 -5.379 1.00 97.75 92 ALA A CA 1
ATOM 688 C C . ALA A 1 92 ? -10.885 -2.495 -3.996 1.00 97.75 92 ALA A C 1
ATOM 690 O O . ALA A 1 92 ? -10.227 -3.408 -3.495 1.00 97.75 92 ALA A O 1
ATOM 691 N N . GLY A 1 93 ? -11.949 -1.972 -3.375 1.00 97.12 93 GLY A N 1
ATOM 692 C CA . GLY A 1 93 ? -12.508 -2.458 -2.112 1.00 97.12 93 GLY A CA 1
ATOM 693 C C . GLY A 1 93 ? -12.216 -1.588 -0.887 1.00 97.12 93 GLY A C 1
ATOM 694 O O . GLY A 1 93 ? -12.450 -2.042 0.243 1.00 97.12 93 GLY A O 1
ATOM 695 N N . HIS A 1 94 ? -11.706 -0.362 -1.069 1.00 97.50 94 HIS A N 1
ATOM 696 C CA . HIS A 1 94 ? -11.609 0.606 0.025 1.00 97.50 94 HIS A CA 1
ATOM 697 C C . HIS A 1 94 ? -13.010 1.005 0.487 1.00 97.50 94 HIS A C 1
ATOM 699 O O . HIS A 1 94 ? -13.829 1.501 -0.288 1.00 97.50 94 HIS A O 1
ATOM 705 N N . ASP A 1 95 ? -13.248 0.849 1.784 1.00 95.69 95 ASP A N 1
ATOM 706 C CA . ASP A 1 95 ? -14.509 1.227 2.416 1.00 95.69 95 ASP A CA 1
ATOM 707 C C . ASP A 1 95 ? -14.283 2.464 3.300 1.00 95.69 95 ASP A C 1
ATOM 709 O O . ASP A 1 95 ? -13.596 2.335 4.319 1.00 95.69 95 ASP A O 1
ATOM 713 N N . PRO A 1 96 ? -14.855 3.633 2.942 1.00 93.88 96 PRO A N 1
ATOM 714 C CA . PRO A 1 96 ? -14.678 4.877 3.688 1.00 93.88 96 PRO A CA 1
ATOM 715 C C . PRO A 1 96 ? -15.341 4.877 5.075 1.00 93.88 96 PRO A C 1
ATOM 717 O O . PRO A 1 96 ? -15.072 5.784 5.857 1.00 93.88 96 PRO A O 1
ATOM 720 N N . SER A 1 97 ? -16.195 3.896 5.396 1.00 94.06 97 SER A N 1
ATOM 721 C CA . SER A 1 97 ? -16.772 3.741 6.740 1.00 94.06 97 SER A CA 1
ATOM 722 C C . SER A 1 97 ? -15.852 2.993 7.717 1.00 94.06 97 SER A C 1
ATOM 724 O O . SER A 1 97 ? -16.054 3.042 8.932 1.00 94.06 97 SER A O 1
ATOM 726 N N . THR A 1 98 ? -14.802 2.337 7.216 1.00 94.19 98 THR A N 1
ATOM 727 C CA . THR A 1 98 ? -13.778 1.698 8.049 1.00 94.19 98 THR A CA 1
ATOM 728 C C . THR A 1 98 ? -12.691 2.708 8.439 1.00 94.19 98 THR A C 1
ATOM 730 O O . THR A 1 98 ? -12.370 3.627 7.691 1.00 94.19 98 THR A O 1
ATOM 733 N N . ARG A 1 99 ? -12.036 2.504 9.589 1.00 94.88 99 ARG A N 1
ATOM 734 C CA . ARG A 1 99 ? -10.872 3.309 9.999 1.00 94.88 99 ARG A CA 1
ATOM 735 C C . ARG A 1 99 ? -9.726 3.168 8.989 1.00 94.88 99 ARG A C 1
ATOM 737 O O . ARG A 1 99 ? -9.210 2.067 8.812 1.00 94.88 99 ARG A O 1
ATOM 744 N N . THR A 1 100 ? -9.276 4.271 8.399 1.00 97.06 100 THR A N 1
ATOM 745 C CA . THR A 1 100 ? -8.199 4.261 7.395 1.00 97.06 100 THR A CA 1
ATOM 746 C C . THR A 1 100 ? -7.012 5.099 7.851 1.00 97.06 100 THR A C 1
ATOM 748 O O . THR A 1 100 ? -7.160 6.263 8.217 1.00 97.06 100 THR A O 1
ATOM 751 N N . VAL A 1 101 ? -5.822 4.501 7.807 1.00 96.50 101 VAL A N 1
ATOM 752 C CA . VAL A 1 101 ? -4.551 5.217 7.929 1.00 96.50 101 VAL A CA 1
ATOM 753 C C . VAL A 1 101 ? -4.139 5.684 6.539 1.00 96.50 101 VAL A C 1
ATOM 755 O O . VAL A 1 101 ? -3.875 4.864 5.660 1.00 96.50 101 VAL A O 1
ATOM 758 N N . TRP A 1 102 ? -4.076 6.998 6.354 1.00 97.44 102 TRP A N 1
ATOM 759 C CA . TRP A 1 102 ? -3.608 7.627 5.123 1.00 97.44 102 TRP A CA 1
ATOM 760 C C . TRP A 1 102 ? -2.133 7.983 5.258 1.00 97.44 102 TRP A C 1
ATOM 762 O O . TRP A 1 102 ? -1.731 8.604 6.241 1.00 97.44 102 TRP A O 1
ATOM 772 N N . VAL A 1 103 ? -1.329 7.592 4.274 1.00 96.75 103 VAL A N 1
ATOM 773 C CA . VAL A 1 103 ? 0.097 7.917 4.217 1.00 96.75 103 VAL A CA 1
ATOM 774 C C . VAL A 1 103 ? 0.382 8.644 2.912 1.00 96.75 103 VAL A C 1
ATOM 776 O O . VAL A 1 103 ? 0.104 8.130 1.830 1.00 96.75 103 VAL A O 1
ATOM 779 N N . LEU A 1 104 ? 0.924 9.852 3.048 1.00 94.81 104 LEU A N 1
ATOM 780 C CA . LEU A 1 104 ? 1.332 10.736 1.960 1.00 94.81 104 LEU A CA 1
ATOM 781 C C . LEU A 1 104 ? 2.802 11.119 2.185 1.00 94.81 104 LEU A C 1
ATOM 783 O O . LEU A 1 104 ? 3.127 12.257 2.519 1.00 94.81 104 LEU A O 1
ATOM 787 N N . GLU A 1 105 ? 3.696 10.137 2.102 1.00 93.44 105 GLU A N 1
ATOM 788 C CA . GLU A 1 105 ? 5.122 10.321 2.384 1.00 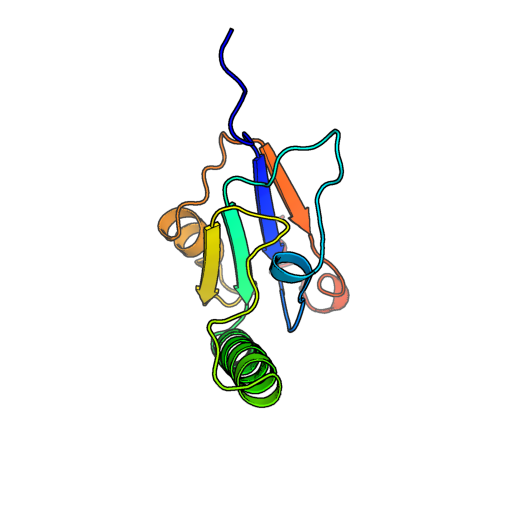93.44 105 GLU A CA 1
ATOM 789 C C . GLU A 1 105 ? 5.855 10.785 1.121 1.00 93.44 105 GLU A C 1
ATOM 791 O O . GLU A 1 105 ? 5.777 10.139 0.084 1.00 93.44 105 GLU A O 1
ATOM 796 N N . GLY A 1 106 ? 6.526 11.939 1.177 1.00 88.69 106 GLY A N 1
ATOM 797 C CA . GLY A 1 106 ? 7.243 12.502 0.022 1.00 88.69 106 GLY A CA 1
ATOM 798 C C . GLY A 1 106 ? 6.354 12.998 -1.130 1.00 88.69 106 GLY A C 1
ATOM 799 O O . GLY A 1 106 ? 6.876 13.543 -2.093 1.00 88.69 106 GLY A O 1
ATOM 800 N N . LEU A 1 107 ? 5.028 12.867 -1.032 1.00 85.31 107 LEU A N 1
ATOM 801 C CA . LEU A 1 107 ? 4.086 13.172 -2.114 1.00 85.31 107 LEU A CA 1
ATOM 802 C C . LEU A 1 107 ? 3.733 14.663 -2.239 1.00 85.31 107 LEU A C 1
ATOM 804 O O . LEU A 1 107 ? 3.571 15.170 -3.346 1.00 85.31 107 LEU A O 1
ATOM 808 N N . LEU A 1 108 ? 3.581 15.368 -1.113 1.00 79.75 108 LEU A N 1
ATOM 809 C CA . LEU A 1 108 ? 2.913 16.680 -1.080 1.00 79.75 108 LEU A CA 1
ATOM 810 C C . LEU A 1 108 ? 3.600 17.757 -1.933 1.00 79.75 108 LEU A C 1
ATOM 812 O O . LEU A 1 108 ? 2.931 18.664 -2.414 1.00 79.75 108 LEU A O 1
ATOM 816 N N . TYR A 1 109 ? 4.908 17.642 -2.164 1.00 78.06 109 TYR A N 1
ATOM 817 C CA . TYR A 1 109 ? 5.670 18.577 -2.998 1.00 78.06 109 TYR A CA 1
ATOM 818 C C . TYR A 1 109 ? 5.349 18.472 -4.496 1.00 78.06 109 TYR A C 1
ATOM 820 O O . TYR A 1 109 ? 5.676 19.382 -5.253 1.00 78.06 109 TYR A O 1
ATOM 828 N N . TYR A 1 110 ? 4.726 17.372 -4.922 1.00 75.81 110 TYR A N 1
ATOM 829 C CA . TYR A 1 110 ? 4.425 17.079 -6.323 1.00 75.81 110 TYR A CA 1
ATOM 830 C C . TYR A 1 110 ? 2.958 17.322 -6.689 1.00 75.81 110 TYR A C 1
ATOM 832 O O . TYR A 1 110 ? 2.608 17.261 -7.865 1.00 75.81 110 TYR A O 1
ATOM 840 N N . LEU A 1 111 ? 2.102 17.597 -5.701 1.00 74.31 111 LEU A N 1
ATOM 841 C CA . LEU A 1 111 ? 0.693 17.901 -5.924 1.00 74.31 111 LEU A CA 1
ATOM 842 C C . LEU A 1 111 ? 0.500 19.413 -6.017 1.00 74.31 111 LEU A C 1
ATOM 844 O O . LEU A 1 111 ? 0.926 20.163 -5.137 1.00 74.31 111 LEU A O 1
ATOM 848 N N . SER A 1 112 ? -0.173 19.877 -7.071 1.00 72.94 112 SER A N 1
ATOM 849 C CA . SER A 1 112 ? -0.622 21.265 -7.111 1.00 72.94 112 SER A CA 1
ATOM 850 C C . SER A 1 112 ? -1.842 21.453 -6.203 1.00 72.94 112 SER A C 1
ATOM 852 O O . SER A 1 112 ? -2.587 20.513 -5.932 1.00 72.94 112 SER A O 1
ATOM 854 N N . GLN A 1 113 ? -2.118 22.693 -5.781 1.00 64.81 113 GLN A N 1
ATOM 855 C CA . GLN A 1 113 ? -3.335 23.022 -5.017 1.00 64.81 113 GLN A CA 1
ATOM 856 C C . GLN A 1 113 ? -4.624 22.554 -5.722 1.00 64.81 113 GLN A C 1
ATOM 858 O O . GLN A 1 113 ? -5.589 22.188 -5.060 1.00 64.81 113 GLN A O 1
ATOM 863 N N . LYS A 1 114 ? -4.630 22.517 -7.063 1.00 61.78 114 LYS A N 1
ATOM 864 C CA . LYS A 1 114 ? -5.770 22.037 -7.863 1.00 61.78 114 LYS A CA 1
ATOM 865 C C . LYS A 1 114 ? -5.946 20.516 -7.805 1.00 61.78 114 LYS A C 1
ATOM 867 O O . LYS A 1 114 ? -7.061 20.037 -8.006 1.00 61.78 114 LYS A O 1
ATOM 872 N N . ASP A 1 115 ? -4.875 19.782 -7.521 1.00 63.25 115 ASP A N 1
ATOM 873 C CA . ASP A 1 115 ? -4.872 18.319 -7.432 1.00 63.25 115 ASP A CA 1
ATOM 874 C C . ASP A 1 115 ? -5.272 17.839 -6.028 1.00 63.25 115 ASP A C 1
ATOM 876 O O . ASP A 1 115 ? -5.834 16.757 -5.878 1.00 63.25 115 ASP A O 1
ATOM 880 N N . SER A 1 116 ? -5.054 18.673 -5.004 1.00 57.69 116 SER A N 1
ATOM 881 C CA . SER A 1 116 ? -5.350 18.376 -3.594 1.00 57.69 116 SER A CA 1
ATOM 882 C C . SER A 1 116 ? -6.844 18.314 -3.246 1.00 57.69 116 SER A C 1
ATOM 884 O O . SER A 1 116 ? -7.186 17.947 -2.124 1.00 57.69 116 SER A O 1
ATOM 886 N N . GLY A 1 117 ? -7.739 18.647 -4.183 1.00 56.12 117 GLY A N 1
ATOM 887 C CA . GLY A 1 117 ? -9.189 18.511 -4.004 1.00 56.12 117 GLY A CA 1
ATOM 888 C C . GLY A 1 117 ? -9.797 19.373 -2.889 1.00 56.12 117 GLY A C 1
ATOM 889 O O . GLY A 1 117 ? -10.869 19.016 -2.400 1.00 56.12 117 GLY A O 1
ATOM 890 N N . ALA A 1 118 ? -9.119 20.457 -2.491 1.00 46.06 118 ALA A N 1
ATOM 891 C CA . ALA A 1 118 ? -9.691 21.502 -1.640 1.00 46.06 118 ALA A CA 1
ATOM 892 C C . ALA A 1 118 ? -10.748 22.323 -2.395 1.00 46.06 118 ALA A C 1
ATOM 894 O O . ALA A 1 118 ? -10.567 22.546 -3.618 1.00 46.06 118 ALA A O 1
#

Organism: Micromonas pusilla (NCBI:txid38833)

Radius of gyration: 15.24 Å; chains: 1; bounding box: 34×42×37 Å